Protein AF-A0A9Q9E1G5-F1 (afdb_monomer)

Radius of gyration: 18.24 Å; Cα contacts (8 Å, |Δi|>4): 134; chains: 1; bounding box: 41×48×55 Å

Mean predicted aligned error: 8.71 Å

Foldseek 3Di:
DDDPPPCDDDPVVLVVLCCVLFLVLQLVLCVLVVVLDDPCPVLVVVCVVVVDDPVRSNVVVSVVSNVCRVVVLVVLLVVLQVQCVVFPPQDDSSLLSNQQSNLRRVLSVVQSVCCVVPVDHCLVSSLVSSLVSSLVSSLVSRPVSRNVSSVVSSVVSCCVRVDDPPPD

Secondary structure (DSSP, 8-state):
-------PPPHHHHHHHHIIIIIHHHHHHHHHHHHHSTTHHHHHHHHHHTT--HHHHHHHHHHHHHHHHHHHHHHHHHHHHHHHHHH-SS--HHHHHHHHHHHHHHHHHHHHHHHHHH----HHHHHHHHHHHHHHHHHHHSTT--HHHHHHHHHHHHHHHHS-----

Solvent-accessible surface area (backbone atoms only — not comparable to full-atom values): 9166 Å² total; per-residue (Å²): 134,90,72,84,70,82,77,72,76,52,69,70,55,54,51,53,48,42,44,63,26,42,47,49,44,51,51,51,44,50,61,56,52,55,76,77,43,78,71,54,59,67,54,49,49,51,34,64,74,70,67,48,51,74,66,57,44,50,52,50,51,51,50,50,48,48,49,51,52,51,53,51,49,52,52,52,49,48,51,55,50,52,52,34,62,75,74,30,95,77,71,49,69,67,32,45,54,52,15,49,32,49,11,46,31,53,19,47,52,53,43,48,51,47,30,69,75,68,74,46,90,51,68,69,55,33,41,50,38,29,29,52,40,25,25,52,39,30,28,68,53,30,96,79,51,40,61,65,44,20,51,50,48,30,52,51,40,41,43,73,64,67,49,83,76,76,79,121

Organism: NCBI:txid2940299

Sequence (168 aa):
MEEQANQRWSWPTYLLFFVSSVLCPNVVFYFTSAKFFIRRTTLLGVKNLAHFTDLQFTFFQLFLVLFVSTVGFGFTYLINWLVLKMLSRNLDGQALFVAMSFAILIADAITILVTGLFHINTPTLTAALKVLVLTFCYASFTKYQDKRGACILGVLSLLIHFDLLPLK

pLDDT: mean 77.71, std 13.39, range [30.06, 90.19]

Structure (mmCIF, N/CA/C/O backbone):
data_AF-A0A9Q9E1G5-F1
#
_entry.id   AF-A0A9Q9E1G5-F1
#
loop_
_atom_site.group_PDB
_atom_site.id
_atom_site.type_symbol
_atom_site.label_atom_id
_atom_site.label_alt_id
_atom_site.label_comp_id
_atom_site.label_asym_id
_atom_site.label_entity_id
_atom_site.label_seq_id
_atom_site.pdbx_PDB_ins_code
_atom_site.Cartn_x
_atom_site.Cartn_y
_atom_site.Cartn_z
_atom_site.occupancy
_atom_site.B_iso_or_equiv
_atom_site.auth_seq_id
_atom_site.auth_comp_id
_atom_site.auth_asym_id
_atom_site.auth_atom_id
_atom_site.pdbx_PDB_model_num
ATOM 1 N N . MET A 1 1 ? -21.280 21.393 26.180 1.00 42.31 1 MET A N 1
ATOM 2 C CA . MET A 1 1 ? -20.677 22.126 25.047 1.00 42.31 1 MET A CA 1
ATOM 3 C C . MET A 1 1 ? -19.527 21.270 24.511 1.00 42.31 1 MET A C 1
ATOM 5 O O . MET A 1 1 ? -18.374 21.593 24.729 1.00 42.31 1 MET A O 1
ATOM 9 N N . GLU A 1 2 ? -19.709 20.040 24.026 1.00 45.06 2 GLU A N 1
ATOM 10 C CA . GLU A 1 2 ? -20.614 19.561 22.963 1.00 45.06 2 GLU A CA 1
ATOM 11 C C . GLU A 1 2 ? -20.553 20.391 21.68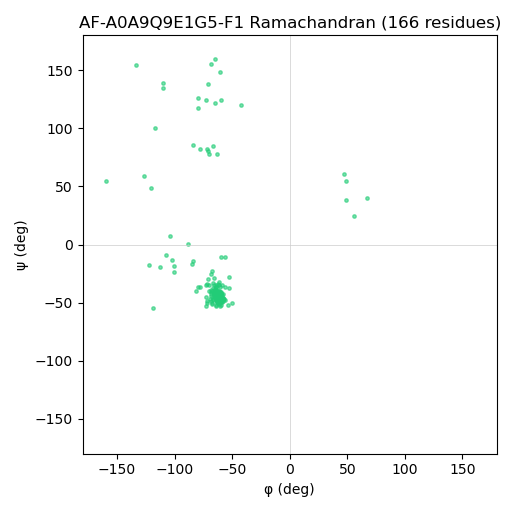1 1.00 45.06 2 GLU A C 1
ATOM 13 O O . GLU A 1 2 ? -21.568 20.872 21.208 1.00 45.06 2 GLU A O 1
ATOM 18 N N . GLU A 1 3 ? -19.347 20.544 21.125 1.00 42.75 3 GLU A N 1
ATOM 19 C CA . GLU A 1 3 ? -19.173 20.779 19.686 1.00 42.75 3 GLU A CA 1
ATOM 20 C C . GLU A 1 3 ? -17.747 20.424 19.222 1.00 42.75 3 GLU A C 1
ATOM 22 O O . GLU A 1 3 ? -17.042 21.216 18.607 1.00 42.75 3 GLU A O 1
ATOM 27 N N . GLN A 1 4 ? -17.281 19.197 19.489 1.00 43.59 4 GLN A N 1
ATOM 28 C CA . GLN A 1 4 ? -16.255 18.627 18.607 1.00 43.59 4 GLN A CA 1
ATOM 29 C C . GLN A 1 4 ? -16.973 18.147 17.353 1.00 43.59 4 GLN A C 1
ATOM 31 O O . GLN A 1 4 ? -17.378 16.987 17.239 1.00 43.59 4 GLN A O 1
ATOM 36 N N . ALA A 1 5 ? -17.205 19.109 16.458 1.00 43.94 5 ALA A N 1
ATOM 37 C CA . ALA A 1 5 ? -17.693 18.892 15.116 1.00 43.94 5 ALA A CA 1
ATOM 38 C C . ALA A 1 5 ? -16.971 17.681 14.529 1.00 43.94 5 ALA A C 1
ATOM 40 O O . ALA A 1 5 ? -15.743 17.629 14.444 1.00 43.94 5 ALA A O 1
ATOM 41 N N . ASN A 1 6 ? -17.771 16.687 14.169 1.00 48.78 6 ASN A N 1
ATOM 42 C CA . ASN A 1 6 ? -17.370 15.505 13.439 1.00 48.78 6 ASN A CA 1
ATOM 43 C C . ASN A 1 6 ? -16.873 15.973 12.057 1.00 48.78 6 ASN A C 1
ATOM 45 O O . ASN A 1 6 ? -17.634 15.952 11.090 1.00 48.78 6 ASN A O 1
ATOM 49 N N . GLN A 1 7 ? -15.645 16.504 11.979 1.00 56.47 7 GLN A N 1
ATOM 50 C CA . GLN A 1 7 ? -15.016 16.976 10.746 1.00 56.47 7 GLN A CA 1
ATOM 51 C C . GLN A 1 7 ? -14.693 15.759 9.880 1.00 56.47 7 GLN A C 1
ATOM 53 O O . GLN A 1 7 ? -13.562 15.283 9.808 1.00 56.47 7 GLN A O 1
ATOM 58 N N . ARG A 1 8 ? -15.726 15.233 9.220 1.00 64.56 8 ARG A N 1
ATOM 59 C CA . ARG A 1 8 ? -15.563 14.298 8.114 1.00 64.56 8 ARG A CA 1
ATOM 60 C C . ARG A 1 8 ? -14.749 15.017 7.051 1.00 64.56 8 ARG A C 1
ATOM 62 O O . ARG A 1 8 ? -15.121 16.112 6.628 1.00 64.56 8 ARG A O 1
ATOM 69 N N . TRP A 1 9 ? -13.633 14.423 6.644 1.00 74.25 9 TRP A N 1
ATOM 70 C CA . TRP A 1 9 ? -12.823 15.015 5.591 1.00 74.25 9 TRP A CA 1
ATOM 71 C C . TRP A 1 9 ? -13.646 15.130 4.305 1.00 74.25 9 TRP A C 1
ATOM 73 O O . TRP A 1 9 ? -14.547 14.331 4.035 1.00 74.25 9 TRP A O 1
ATOM 83 N N . SER A 1 10 ? -13.349 16.152 3.511 1.00 83.81 10 SER A N 1
ATOM 84 C CA . SER A 1 10 ? -13.977 16.308 2.204 1.00 83.81 10 SER A CA 1
ATOM 85 C C . SER A 1 10 ? -13.501 15.204 1.250 1.00 83.81 10 SER A C 1
ATOM 87 O O . SER A 1 10 ? -12.397 14.678 1.410 1.00 83.81 10 SER A O 1
ATOM 89 N N . TRP A 1 11 ? -14.300 14.867 0.230 1.00 77.94 11 TRP A N 1
ATOM 90 C CA . TRP A 1 11 ? -13.890 13.906 -0.807 1.00 77.94 11 TRP A CA 1
ATOM 91 C C . TRP A 1 11 ? -12.506 14.263 -1.385 1.00 77.94 11 TRP A C 1
ATOM 93 O O . TRP A 1 11 ? -11.618 13.412 -1.339 1.00 77.94 11 TRP A O 1
ATOM 103 N N . PRO A 1 12 ? -12.241 15.516 -1.817 1.00 84.62 12 PRO A N 1
ATOM 104 C CA . PRO A 1 12 ? -10.922 15.901 -2.328 1.00 84.62 12 PRO A CA 1
ATOM 105 C C . PRO A 1 12 ? -9.760 15.572 -1.382 1.00 84.62 12 PRO A C 1
ATOM 107 O O . PRO A 1 12 ? -8.706 15.128 -1.832 1.00 84.62 12 PRO A O 1
ATOM 110 N N . THR A 1 13 ? -9.958 15.722 -0.070 1.00 82.06 13 THR A N 1
ATOM 111 C CA . THR A 1 13 ? -8.954 15.376 0.944 1.00 82.06 13 THR A CA 1
ATOM 112 C C . THR A 1 13 ? -8.668 13.873 0.964 1.00 82.06 13 THR A C 1
ATOM 114 O O . THR A 1 13 ? -7.505 13.479 1.005 1.00 82.06 13 THR A O 1
ATOM 117 N N . TYR A 1 14 ? -9.696 13.023 0.870 1.00 79.12 14 TYR A N 1
ATOM 118 C CA . TYR A 1 14 ? -9.512 11.570 0.769 1.00 79.12 14 TYR A CA 1
ATOM 119 C C . TYR A 1 14 ? -8.799 11.163 -0.520 1.00 79.12 14 TYR A C 1
ATOM 121 O O . TYR A 1 14 ? -7.948 10.277 -0.483 1.00 79.12 14 TYR A O 1
ATOM 129 N N . LEU A 1 15 ? -9.100 11.826 -1.641 1.00 84.81 15 LEU A N 1
ATOM 130 C CA . LEU A 1 15 ? -8.420 11.570 -2.911 1.00 84.81 15 LEU A CA 1
ATOM 131 C C . LEU A 1 15 ? -6.932 11.907 -2.815 1.00 84.81 15 LEU A C 1
ATOM 133 O O . LEU A 1 15 ? -6.089 11.083 -3.156 1.00 84.81 15 LEU A O 1
ATOM 137 N N . LEU A 1 16 ? -6.607 13.098 -2.310 1.00 86.38 16 LEU A N 1
ATOM 138 C CA . LEU A 1 16 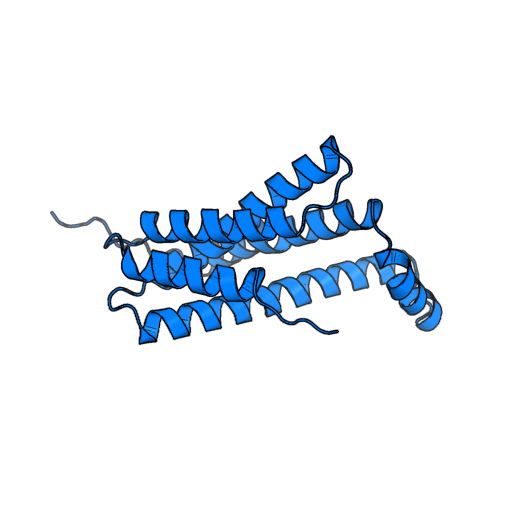? -5.225 13.533 -2.109 1.00 86.38 16 LEU A CA 1
ATOM 139 C C . LEU A 1 16 ? -4.478 12.598 -1.158 1.00 86.38 16 LEU A C 1
ATOM 141 O O . LEU A 1 16 ? -3.333 12.229 -1.424 1.00 86.38 16 LEU A O 1
ATOM 145 N N . PHE A 1 17 ? -5.133 12.170 -0.079 1.00 85.88 17 PHE A N 1
ATOM 146 C CA . PHE A 1 17 ? -4.557 11.231 0.872 1.00 85.88 17 PHE A CA 1
ATOM 147 C C . PHE A 1 17 ? -4.305 9.855 0.242 1.00 85.88 17 PHE A C 1
ATOM 149 O O . PHE A 1 17 ? -3.233 9.285 0.422 1.00 85.88 17 PHE A O 1
ATOM 156 N N . PHE A 1 18 ? -5.237 9.355 -0.570 1.00 85.62 18 PHE A N 1
ATOM 157 C CA . PHE A 1 18 ? -5.084 8.102 -1.309 1.00 85.62 18 PHE A CA 1
ATOM 158 C C . PHE A 1 18 ? -3.941 8.160 -2.323 1.00 85.62 18 PHE A C 1
ATOM 160 O O . PHE A 1 18 ? -3.084 7.278 -2.357 1.00 85.62 18 PHE A O 1
ATOM 167 N N . VAL A 1 19 ? -3.889 9.222 -3.127 1.00 86.06 19 VAL A N 1
ATOM 168 C CA . VAL A 1 19 ? -2.827 9.415 -4.118 1.00 86.06 19 VAL A CA 1
ATOM 169 C C . VAL A 1 19 ? -1.464 9.479 -3.425 1.00 86.06 19 VAL A C 1
ATOM 171 O O . VAL A 1 19 ? -0.543 8.766 -3.822 1.00 86.06 19 VAL A O 1
ATOM 174 N N . SER A 1 20 ? -1.340 10.275 -2.361 1.00 86.38 20 SER A N 1
ATOM 175 C CA . SER A 1 20 ? -0.069 10.467 -1.650 1.00 86.38 20 SER A CA 1
ATOM 176 C C . SER A 1 20 ? 0.372 9.264 -0.814 1.00 86.38 20 SER A C 1
ATOM 178 O O . SER A 1 20 ? 1.569 8.999 -0.747 1.00 86.38 20 SER A O 1
ATOM 180 N N . SER A 1 21 ? -0.560 8.528 -0.203 1.00 84.25 21 SER A N 1
ATOM 181 C CA . SER A 1 21 ? -0.244 7.458 0.760 1.00 84.25 21 SER A CA 1
ATOM 182 C C . SER A 1 21 ? -0.309 6.053 0.167 1.00 84.25 21 SER A C 1
ATOM 184 O O . SER A 1 21 ? 0.257 5.125 0.734 1.00 84.25 21 SER A O 1
ATOM 186 N N . VAL A 1 22 ? -0.982 5.876 -0.974 1.00 84.44 22 VAL A N 1
ATOM 187 C CA . VAL A 1 22 ? -1.152 4.564 -1.615 1.00 84.44 22 VAL A CA 1
ATOM 188 C C . VAL A 1 22 ? -0.531 4.546 -3.003 1.00 84.44 22 VAL A C 1
ATOM 190 O O . VAL A 1 22 ? 0.310 3.693 -3.275 1.00 84.44 22 VAL A O 1
ATOM 193 N N . LEU A 1 23 ? -0.902 5.468 -3.895 1.00 85.50 23 LEU A N 1
ATOM 194 C CA . LEU A 1 23 ? -0.441 5.403 -5.288 1.00 85.50 23 LEU A CA 1
ATOM 195 C C . LEU A 1 23 ? 1.040 5.768 -5.428 1.00 85.50 23 LEU A C 1
ATOM 197 O O . LEU A 1 23 ? 1.811 4.974 -5.966 1.00 85.50 23 LEU A O 1
ATOM 201 N N . CYS A 1 24 ? 1.460 6.927 -4.912 1.00 86.31 24 CYS A N 1
ATOM 202 C CA . CYS A 1 24 ? 2.855 7.364 -5.003 1.00 86.31 24 CYS A CA 1
ATOM 203 C C . CYS A 1 24 ? 3.834 6.358 -4.362 1.00 86.31 24 CYS A C 1
ATOM 205 O O . CYS A 1 24 ? 4.794 5.978 -5.038 1.00 86.31 24 CYS A O 1
ATOM 207 N N . PRO A 1 25 ? 3.607 5.851 -3.131 1.00 84.50 25 PRO A N 1
ATOM 208 C CA . PRO A 1 25 ? 4.507 4.881 -2.510 1.00 84.50 25 PRO A CA 1
ATOM 209 C C . PRO A 1 25 ? 4.583 3.564 -3.282 1.00 84.50 25 PRO A C 1
ATOM 211 O O . PRO A 1 25 ? 5.684 3.059 -3.478 1.00 84.50 25 PRO A O 1
ATOM 214 N N . ASN A 1 26 ? 3.464 3.054 -3.812 1.00 83.31 26 ASN A N 1
ATOM 215 C CA . ASN A 1 26 ? 3.467 1.842 -4.638 1.00 83.31 26 ASN A CA 1
ATOM 216 C C . ASN A 1 26 ? 4.255 2.021 -5.944 1.00 83.31 26 ASN A C 1
ATOM 218 O O . ASN A 1 26 ? 4.981 1.115 -6.354 1.00 83.31 26 ASN A O 1
ATOM 222 N N . VAL A 1 27 ? 4.149 3.187 -6.593 1.00 85.69 27 VAL A N 1
ATOM 223 C CA . VAL A 1 27 ? 4.944 3.508 -7.790 1.00 85.69 27 VAL A CA 1
ATOM 224 C C . VAL A 1 27 ? 6.433 3.538 -7.447 1.00 85.69 27 VAL A C 1
ATOM 226 O O . VAL A 1 27 ? 7.231 2.876 -8.113 1.00 85.69 27 VAL A O 1
ATOM 229 N N . VAL A 1 28 ? 6.817 4.245 -6.380 1.00 84.25 28 VAL A N 1
ATOM 230 C CA . VAL A 1 28 ? 8.217 4.314 -5.934 1.00 84.25 28 VAL A CA 1
ATOM 231 C C . VAL A 1 28 ? 8.735 2.928 -5.548 1.00 84.25 28 VAL A C 1
ATOM 233 O O . VAL A 1 28 ? 9.833 2.550 -5.963 1.00 84.25 28 VAL A O 1
ATOM 236 N N . PHE A 1 29 ? 7.941 2.145 -4.817 1.00 79.25 29 PHE A N 1
ATOM 237 C CA . PHE A 1 29 ? 8.270 0.777 -4.433 1.00 79.25 29 PHE A CA 1
ATOM 238 C C . PHE A 1 29 ? 8.492 -0.102 -5.661 1.00 79.25 29 PHE A C 1
ATOM 240 O O . PHE A 1 29 ? 9.507 -0.787 -5.744 1.00 79.25 29 PHE A O 1
ATOM 247 N N . TYR A 1 30 ? 7.593 -0.049 -6.647 1.00 80.69 30 TYR A N 1
ATOM 248 C CA . TYR A 1 30 ? 7.716 -0.829 -7.872 1.00 80.69 30 TYR A CA 1
ATOM 249 C C . TYR A 1 30 ? 9.005 -0.500 -8.626 1.00 80.69 30 TYR A C 1
ATOM 251 O O . TYR A 1 30 ? 9.773 -1.408 -8.931 1.00 80.69 30 TYR A O 1
ATOM 259 N N . PHE A 1 31 ? 9.286 0.779 -8.894 1.00 78.38 31 PHE A N 1
ATOM 260 C CA . PHE A 1 31 ? 10.476 1.166 -9.658 1.00 78.38 31 PHE A CA 1
ATOM 261 C C . PHE A 1 31 ? 11.781 0.959 -8.885 1.00 78.38 31 PHE A C 1
ATOM 263 O O . PHE A 1 31 ? 12.808 0.664 -9.497 1.00 78.38 31 PHE A O 1
ATOM 270 N N . THR A 1 32 ? 11.756 1.069 -7.557 1.00 74.38 32 THR A N 1
ATOM 271 C CA . THR A 1 32 ? 12.930 0.788 -6.722 1.00 74.38 32 THR A CA 1
ATOM 272 C C . THR A 1 32 ? 13.204 -0.710 -6.687 1.00 74.38 32 THR A C 1
ATOM 274 O O . THR A 1 32 ? 14.301 -1.140 -7.028 1.00 74.38 32 THR A O 1
ATOM 277 N N . SER A 1 33 ? 12.191 -1.525 -6.398 1.00 67.75 33 SER A N 1
ATOM 278 C CA . SER A 1 33 ? 12.298 -2.986 -6.351 1.00 67.75 33 SER A CA 1
ATOM 279 C C . SER A 1 33 ? 12.586 -3.602 -7.730 1.00 67.75 33 SER A C 1
ATOM 281 O O . SER A 1 33 ? 13.327 -4.578 -7.830 1.00 67.75 33 SER A O 1
ATOM 283 N N . ALA A 1 34 ? 12.080 -3.011 -8.819 1.00 66.31 34 ALA A N 1
ATOM 284 C CA . ALA A 1 34 ? 12.349 -3.452 -10.191 1.00 66.31 34 ALA A CA 1
ATOM 285 C C . ALA A 1 34 ? 13.808 -3.239 -10.629 1.00 66.31 34 ALA A C 1
ATOM 287 O O . ALA A 1 34 ? 14.271 -3.945 -11.524 1.00 66.31 34 ALA A O 1
ATOM 288 N N . LYS A 1 35 ? 14.551 -2.311 -10.005 1.00 58.00 35 LYS A N 1
ATOM 289 C CA . LYS A 1 35 ? 16.003 -2.185 -10.230 1.00 58.00 35 LYS A CA 1
ATOM 290 C C . LYS A 1 35 ? 16.783 -3.374 -9.665 1.00 58.00 35 LYS A C 1
ATOM 292 O O . LYS A 1 35 ? 17.858 -3.667 -10.175 1.00 58.00 35 LYS A O 1
ATOM 297 N N . PHE A 1 36 ? 16.238 -4.061 -8.661 1.00 52.12 36 PHE A N 1
ATOM 298 C CA . PHE A 1 36 ? 16.917 -5.150 -7.958 1.00 52.12 36 PHE A CA 1
ATOM 299 C C . PHE A 1 36 ? 16.447 -6.556 -8.376 1.00 52.12 36 PHE A C 1
ATOM 301 O O . PHE A 1 36 ? 17.136 -7.520 -8.057 1.00 52.12 36 PHE A O 1
ATOM 308 N N . PHE A 1 37 ? 15.320 -6.714 -9.094 1.00 53.59 37 PHE A N 1
ATOM 309 C CA . PHE A 1 37 ? 14.708 -8.039 -9.306 1.00 53.59 37 PHE A CA 1
ATOM 310 C C . PHE A 1 37 ? 14.262 -8.407 -10.735 1.00 53.59 37 PHE A C 1
ATOM 312 O O . PHE A 1 37 ? 13.878 -7.590 -11.570 1.00 53.59 37 PHE A O 1
ATOM 319 N N . ILE A 1 38 ? 14.239 -9.730 -10.943 1.00 47.06 38 ILE A N 1
ATOM 320 C CA . ILE A 1 38 ? 14.034 -10.547 -12.157 1.00 47.06 38 ILE A CA 1
ATOM 321 C C . ILE A 1 38 ? 12.717 -10.287 -12.928 1.00 47.06 38 ILE A C 1
ATOM 323 O O . ILE A 1 38 ? 12.606 -10.692 -14.082 1.00 47.06 38 ILE A O 1
ATOM 327 N N . ARG A 1 39 ? 11.742 -9.535 -12.383 1.00 52.81 39 ARG A N 1
ATOM 328 C CA . ARG A 1 39 ? 10.462 -9.202 -13.069 1.00 52.81 39 ARG A CA 1
ATOM 329 C C . ARG A 1 39 ? 10.627 -8.429 -14.382 1.00 52.81 39 ARG A C 1
ATOM 331 O O . ARG A 1 39 ? 9.671 -8.300 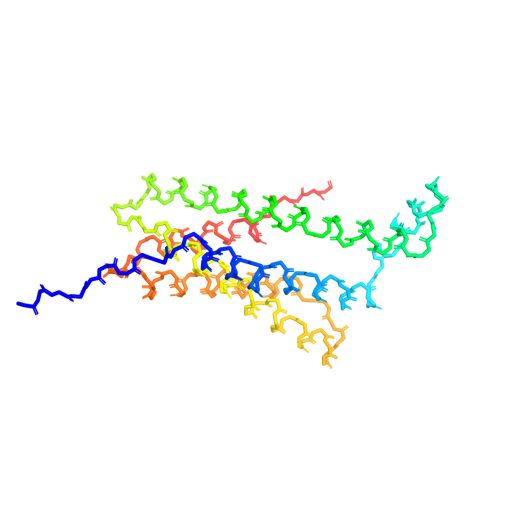-15.145 1.00 52.81 39 ARG A O 1
ATOM 338 N N . ARG A 1 40 ? 11.834 -7.941 -14.670 1.00 57.56 40 ARG A N 1
ATOM 339 C CA . ARG A 1 40 ? 12.183 -7.355 -15.963 1.00 57.56 40 ARG A CA 1
ATOM 340 C C . ARG A 1 40 ? 11.984 -8.336 -17.122 1.00 57.56 40 ARG A C 1
ATOM 342 O O . ARG A 1 40 ? 11.581 -7.879 -18.178 1.00 57.56 40 ARG A O 1
ATOM 349 N N . THR A 1 41 ? 12.213 -9.641 -16.962 1.00 60.31 41 THR A N 1
ATOM 350 C CA . THR A 1 41 ? 12.246 -10.582 -18.103 1.00 60.31 41 THR A CA 1
ATOM 351 C C . THR A 1 41 ? 10.890 -10.754 -18.793 1.00 60.31 41 THR A C 1
ATOM 353 O O . THR A 1 41 ? 10.808 -10.601 -20.010 1.00 60.31 41 THR A O 1
ATOM 356 N N . THR A 1 42 ? 9.806 -10.977 -18.046 1.00 67.50 42 THR A N 1
ATOM 357 C CA . THR A 1 42 ? 8.453 -11.137 -18.616 1.00 67.50 42 THR A CA 1
ATOM 358 C C . THR A 1 42 ? 7.926 -9.832 -19.210 1.00 67.50 42 THR A C 1
ATOM 360 O O . THR A 1 42 ? 7.361 -9.817 -20.300 1.00 67.50 42 THR A O 1
ATOM 363 N N . LEU A 1 43 ? 8.160 -8.711 -18.523 1.00 71.06 43 LEU A N 1
ATOM 364 C CA . LEU A 1 43 ? 7.744 -7.384 -18.982 1.00 71.06 43 LEU A CA 1
ATOM 365 C C . LEU A 1 43 ? 8.558 -6.907 -20.195 1.00 71.06 43 LEU A C 1
ATOM 367 O O . LEU A 1 43 ? 8.002 -6.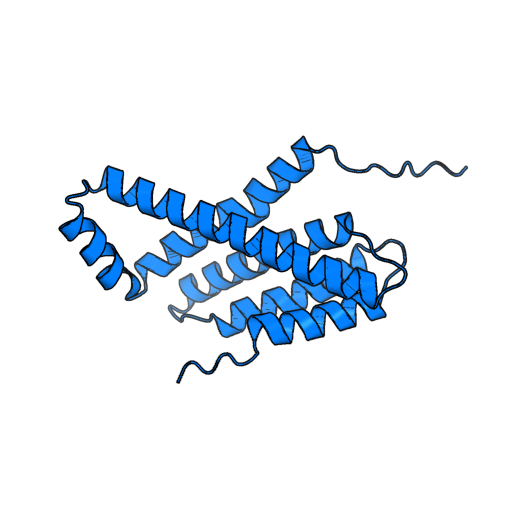269 -21.084 1.00 71.06 43 LEU A O 1
ATOM 371 N N . LEU A 1 44 ? 9.847 -7.247 -20.282 1.00 73.94 44 LEU A N 1
ATOM 372 C CA . LEU A 1 44 ? 10.660 -7.018 -21.481 1.00 73.94 44 LEU A CA 1
ATOM 373 C C . LEU A 1 44 ? 10.168 -7.866 -22.659 1.00 73.94 44 LEU A C 1
ATOM 375 O O . LEU A 1 44 ? 10.176 -7.385 -23.787 1.00 73.94 44 LEU A O 1
ATOM 379 N N . GLY A 1 45 ? 9.675 -9.082 -22.405 1.00 77.12 45 GLY A N 1
ATOM 380 C CA . GLY A 1 45 ? 8.974 -9.881 -23.412 1.00 77.12 45 GLY A CA 1
ATOM 381 C C . GLY A 1 45 ? 7.763 -9.143 -23.990 1.00 77.12 45 GLY A C 1
ATOM 382 O O . GLY A 1 45 ? 7.639 -9.036 -25.206 1.00 77.12 45 GLY A O 1
ATOM 383 N N . VAL A 1 46 ? 6.932 -8.541 -23.130 1.00 77.81 46 VAL A N 1
ATOM 384 C CA . VAL A 1 46 ? 5.794 -7.701 -23.554 1.00 77.81 46 VAL A CA 1
ATOM 385 C C . VAL A 1 46 ? 6.262 -6.466 -24.327 1.00 77.81 46 VAL A C 1
ATOM 387 O O . VAL A 1 46 ? 5.676 -6.149 -25.358 1.00 77.81 46 VAL A O 1
ATOM 390 N N . LYS A 1 47 ? 7.339 -5.799 -23.886 1.00 81.00 47 LYS A N 1
ATOM 391 C CA . LYS A 1 47 ? 7.939 -4.671 -24.621 1.00 81.00 47 LYS A CA 1
ATOM 392 C C . LYS A 1 47 ? 8.312 -5.075 -26.047 1.00 81.00 47 LYS A C 1
ATOM 394 O O . LYS A 1 47 ? 7.987 -4.355 -26.987 1.00 81.00 47 LYS A O 1
ATOM 399 N N . ASN A 1 48 ? 8.988 -6.215 -26.186 1.00 81.38 48 ASN A N 1
ATOM 400 C CA . ASN A 1 48 ? 9.486 -6.705 -27.466 1.00 81.38 48 ASN A CA 1
ATOM 401 C C . ASN A 1 48 ? 8.345 -7.166 -28.385 1.00 81.38 48 ASN A C 1
ATOM 403 O O . ASN A 1 48 ? 8.378 -6.860 -29.569 1.00 81.38 48 ASN A O 1
ATOM 407 N N . LEU A 1 49 ? 7.325 -7.839 -27.840 1.00 86.50 49 LEU A N 1
ATOM 408 C CA . LEU A 1 49 ? 6.135 -8.284 -28.581 1.00 86.50 49 LEU A CA 1
ATOM 409 C C . LEU A 1 49 ? 5.264 -7.118 -29.060 1.00 86.50 49 LEU A C 1
ATOM 411 O O . LEU A 1 49 ? 4.748 -7.147 -30.171 1.00 86.50 49 LEU A O 1
ATOM 415 N N . ALA A 1 50 ? 5.094 -6.093 -28.225 1.00 83.56 50 ALA A N 1
ATOM 416 C CA . ALA A 1 50 ? 4.279 -4.922 -28.541 1.00 83.56 50 ALA A CA 1
ATOM 417 C C . ALA A 1 50 ? 5.061 -3.812 -29.267 1.00 83.56 50 ALA A C 1
ATOM 419 O O . ALA A 1 50 ? 4.495 -2.759 -29.551 1.00 83.56 50 ALA A O 1
ATOM 420 N N . HIS A 1 51 ? 6.356 -4.025 -29.537 1.00 88.12 51 HIS A N 1
ATOM 421 C CA . HIS A 1 51 ? 7.265 -3.043 -30.137 1.00 88.12 51 HIS A CA 1
ATOM 422 C C . HIS A 1 51 ? 7.220 -1.662 -29.460 1.00 88.12 51 HIS A C 1
ATOM 424 O O . HIS A 1 51 ? 7.305 -0.623 -30.116 1.00 88.12 51 HIS A O 1
ATOM 430 N N . PHE A 1 52 ? 7.093 -1.632 -28.132 1.00 86.56 52 PHE A N 1
ATOM 431 C CA . PHE A 1 52 ? 7.028 -0.368 -27.404 1.00 86.56 52 PHE A CA 1
ATOM 432 C C . PHE A 1 52 ? 8.376 0.355 -27.395 1.00 86.56 52 PHE A C 1
ATOM 434 O O . PHE A 1 52 ? 9.425 -0.236 -27.117 1.00 86.56 52 PHE A O 1
ATOM 441 N N . THR A 1 53 ? 8.332 1.674 -27.589 1.00 90.19 53 THR A N 1
ATOM 442 C CA . THR A 1 53 ? 9.463 2.551 -27.250 1.00 90.19 53 THR A CA 1
ATOM 443 C C . THR A 1 53 ? 9.708 2.545 -25.737 1.00 90.19 53 THR A C 1
ATOM 445 O O . THR A 1 53 ? 8.812 2.226 -24.953 1.00 90.19 53 THR A O 1
ATOM 448 N N . ASP A 1 54 ? 10.908 2.923 -25.287 1.00 83.81 54 ASP A N 1
ATOM 449 C CA . ASP A 1 54 ? 11.224 2.989 -23.848 1.00 83.81 54 ASP A CA 1
ATOM 450 C C . ASP A 1 54 ? 10.267 3.901 -23.068 1.00 83.81 54 ASP A C 1
ATOM 452 O O . ASP A 1 54 ? 9.859 3.585 -21.946 1.00 83.81 54 ASP A O 1
ATOM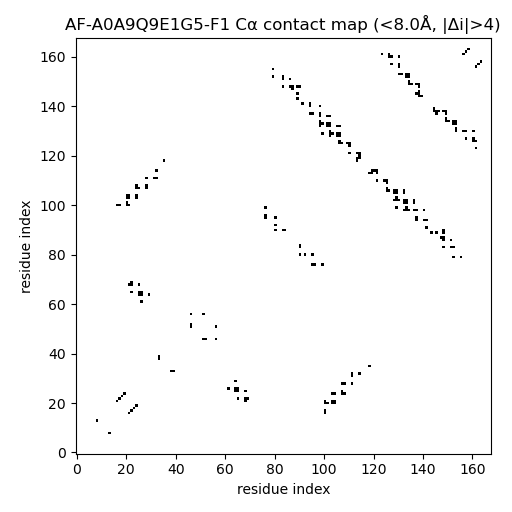 456 N N . LEU A 1 55 ? 9.853 5.005 -23.692 1.00 86.56 55 LEU A N 1
ATOM 457 C CA . LEU A 1 55 ? 8.903 5.949 -23.117 1.00 86.56 55 LEU A CA 1
ATOM 458 C C . LEU A 1 55 ? 7.499 5.334 -23.007 1.00 86.56 55 LEU A C 1
ATOM 460 O O . LEU A 1 55 ? 6.907 5.359 -21.929 1.00 86.56 55 LEU A O 1
ATOM 464 N N . GLN A 1 56 ? 6.993 4.707 -24.074 1.00 87.19 56 GLN A N 1
ATOM 465 C CA . GLN A 1 56 ? 5.699 4.008 -24.052 1.00 87.19 56 GLN A CA 1
ATOM 466 C C . GLN A 1 56 ? 5.679 2.867 -23.034 1.00 87.19 56 GLN A C 1
ATOM 468 O O . GLN A 1 56 ? 4.703 2.697 -22.308 1.00 87.19 56 GLN A O 1
ATOM 473 N N . PHE A 1 57 ? 6.773 2.115 -22.936 1.00 85.75 57 PHE A N 1
ATOM 474 C CA . PHE A 1 57 ? 6.893 1.027 -21.978 1.00 85.75 57 PHE A CA 1
ATOM 475 C C . PHE A 1 57 ? 6.904 1.529 -20.530 1.00 85.75 57 PHE A C 1
ATOM 477 O O . PHE A 1 57 ? 6.278 0.923 -19.663 1.00 85.75 57 PHE A O 1
ATOM 484 N N . THR A 1 58 ? 7.547 2.669 -20.266 1.00 84.69 58 THR A N 1
ATOM 485 C CA . THR A 1 58 ? 7.522 3.311 -18.943 1.00 84.69 58 THR A CA 1
ATOM 486 C C . THR A 1 58 ? 6.112 3.777 -18.578 1.00 84.69 58 THR A C 1
ATOM 488 O O . THR A 1 58 ? 5.651 3.515 -17.467 1.00 84.69 58 THR A O 1
ATOM 491 N N . PHE A 1 59 ? 5.389 4.400 -19.517 1.00 85.94 59 PHE A N 1
ATOM 492 C CA . PHE A 1 59 ? 3.985 4.772 -19.312 1.00 85.94 59 PHE A CA 1
ATOM 493 C C . PHE A 1 59 ? 3.091 3.556 -19.071 1.00 85.94 59 PHE A C 1
ATOM 495 O O . PHE A 1 59 ? 2.255 3.585 -18.172 1.00 85.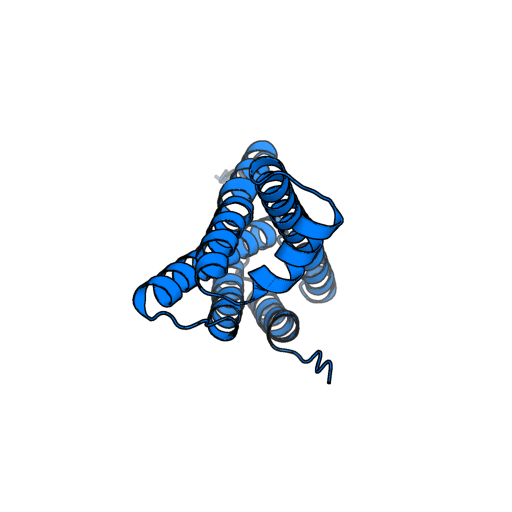94 59 PHE A O 1
ATOM 502 N N . PHE A 1 60 ? 3.298 2.474 -19.821 1.00 85.88 60 PHE A N 1
ATOM 503 C CA . PHE A 1 60 ? 2.581 1.219 -19.621 1.00 85.88 60 PHE A CA 1
ATOM 504 C C . PHE A 1 60 ? 2.824 0.645 -18.220 1.00 85.88 60 PHE A C 1
ATOM 506 O O . PHE A 1 60 ? 1.872 0.278 -17.537 1.00 85.88 60 PHE A O 1
ATOM 513 N N . GLN A 1 61 ? 4.076 0.613 -17.754 1.00 84.62 61 GLN A N 1
ATOM 514 C CA . GLN A 1 61 ? 4.405 0.156 -16.402 1.00 84.62 61 GLN A CA 1
ATOM 515 C C . GLN A 1 61 ? 3.766 1.033 -15.327 1.00 84.62 61 GLN A C 1
ATOM 517 O O . GLN A 1 61 ? 3.200 0.511 -14.370 1.00 84.62 61 GLN A O 1
ATOM 522 N N . LEU A 1 62 ? 3.824 2.355 -15.490 1.00 87.31 62 LEU A N 1
ATOM 523 C CA . LEU A 1 62 ? 3.214 3.292 -14.554 1.00 87.31 62 LEU A CA 1
ATOM 524 C C . LEU A 1 62 ? 1.694 3.102 -14.497 1.00 87.31 62 LEU A C 1
ATOM 526 O O . LEU A 1 62 ? 1.136 2.982 -13.409 1.00 87.31 62 LEU A O 1
ATOM 530 N N . PHE A 1 63 ? 1.035 2.989 -15.652 1.00 87.94 63 PHE A N 1
ATOM 531 C CA . PHE A 1 63 ? -0.393 2.693 -15.732 1.00 87.94 63 PHE A CA 1
ATOM 532 C C . PHE A 1 63 ? -0.735 1.359 -15.063 1.00 87.94 63 PHE A C 1
ATOM 534 O O . PHE A 1 63 ? -1.657 1.302 -14.255 1.00 87.94 63 PHE A O 1
ATOM 541 N N . LEU A 1 64 ? 0.032 0.304 -15.350 1.00 86.12 64 LEU A N 1
ATOM 542 C CA . LEU A 1 64 ? -0.176 -1.021 -14.776 1.00 86.12 64 LEU A CA 1
ATOM 543 C C . LEU A 1 64 ? -0.084 -0.986 -13.247 1.00 86.12 64 LEU A C 1
ATOM 545 O O . LEU A 1 64 ? -0.952 -1.531 -12.571 1.00 86.12 64 LEU A O 1
ATOM 549 N N . VAL A 1 65 ? 0.937 -0.323 -12.697 1.00 86.44 65 VAL A N 1
ATOM 550 C CA . VAL A 1 65 ? 1.118 -0.198 -11.244 1.00 86.44 65 VAL A CA 1
ATOM 551 C C . VAL A 1 65 ? -0.035 0.580 -10.627 1.00 86.44 65 VAL A C 1
ATOM 553 O O . VAL A 1 65 ? -0.644 0.096 -9.681 1.00 86.44 65 VAL A O 1
ATOM 556 N N . LEU A 1 66 ? -0.392 1.738 -11.186 1.00 87.19 66 LEU A N 1
ATOM 557 C CA . LEU A 1 66 ? -1.513 2.536 -10.686 1.00 87.19 66 LEU A CA 1
ATOM 558 C C . LEU A 1 66 ? -2.834 1.764 -10.737 1.00 87.19 66 LEU A C 1
ATOM 560 O O . LEU A 1 66 ? -3.609 1.805 -9.780 1.00 87.19 66 LEU A O 1
ATOM 564 N N . PHE A 1 67 ? -3.079 1.036 -11.826 1.00 86.94 67 PHE A N 1
ATOM 565 C CA . PHE A 1 67 ? -4.278 0.229 -12.006 1.00 86.94 67 PHE A CA 1
ATOM 566 C C . PHE A 1 67 ? -4.347 -0.896 -10.969 1.00 86.94 67 PHE A C 1
ATOM 568 O O . PHE A 1 67 ? -5.324 -0.988 -10.227 1.00 86.94 67 PHE A O 1
ATOM 575 N N . VAL A 1 68 ? -3.287 -1.703 -10.856 1.00 84.81 68 VAL A N 1
ATOM 576 C CA . VAL A 1 68 ? -3.216 -2.816 -9.898 1.00 84.81 68 VAL A CA 1
ATOM 577 C C . VAL A 1 68 ? -3.309 -2.308 -8.459 1.00 84.81 68 VAL A C 1
ATOM 579 O O . VAL A 1 68 ? -4.042 -2.889 -7.663 1.00 84.81 68 VAL A O 1
ATOM 582 N N . SER A 1 69 ? -2.640 -1.202 -8.123 1.00 84.94 69 SER A N 1
ATOM 583 C CA . SER A 1 69 ? -2.728 -0.582 -6.797 1.00 84.94 69 SER A CA 1
ATOM 584 C C . SER A 1 69 ? -4.136 -0.086 -6.482 1.00 84.94 69 SER A C 1
ATOM 586 O O . SER A 1 69 ? -4.624 -0.316 -5.378 1.00 84.94 69 SER A O 1
ATOM 588 N N . THR A 1 70 ? -4.817 0.552 -7.438 1.00 87.62 70 THR A N 1
ATOM 589 C CA . THR A 1 70 ? -6.179 1.069 -7.233 1.00 87.62 70 THR A CA 1
ATOM 590 C C . THR A 1 70 ? -7.183 -0.062 -7.051 1.00 87.62 70 THR A C 1
ATOM 592 O O . THR A 1 70 ? -7.941 -0.069 -6.080 1.00 87.62 70 THR A O 1
ATOM 595 N N . VAL A 1 71 ? -7.166 -1.046 -7.954 1.00 86.81 71 VAL A N 1
ATOM 596 C CA . VAL A 1 71 ? -8.074 -2.199 -7.904 1.00 86.81 71 VAL A CA 1
ATOM 597 C C . VAL A 1 71 ? -7.794 -3.050 -6.666 1.00 86.81 71 VAL A C 1
ATOM 599 O O . VAL A 1 71 ? -8.723 -3.397 -5.939 1.00 86.81 71 VAL A O 1
ATOM 602 N N . GLY A 1 72 ? -6.521 -3.334 -6.378 1.00 84.19 72 GLY A N 1
ATOM 603 C CA . GLY A 1 72 ? -6.111 -4.120 -5.217 1.00 84.19 72 GLY A CA 1
ATOM 604 C C . GLY A 1 72 ? -6.488 -3.456 -3.894 1.00 84.19 72 GLY A C 1
ATOM 605 O O . GLY A 1 72 ? -7.043 -4.115 -3.011 1.00 84.19 72 GLY A O 1
ATOM 606 N N . PHE A 1 73 ? -6.265 -2.143 -3.766 1.00 86.62 73 PHE A N 1
ATOM 607 C CA . PHE A 1 73 ? -6.703 -1.389 -2.592 1.00 86.62 73 PHE A CA 1
ATOM 608 C C . PHE A 1 73 ? -8.225 -1.421 -2.445 1.00 86.62 73 PHE A C 1
ATOM 610 O O . PHE A 1 73 ? -8.722 -1.754 -1.372 1.00 86.62 73 PHE A O 1
ATOM 617 N N . GLY A 1 74 ? -8.964 -1.118 -3.518 1.00 87.25 74 GLY A N 1
ATOM 618 C CA . GLY A 1 74 ? -10.426 -1.087 -3.495 1.00 87.25 74 GLY A CA 1
ATOM 619 C C . GLY A 1 74 ? -11.034 -2.430 -3.092 1.00 87.25 74 GLY A C 1
ATOM 620 O O . GLY A 1 74 ? -11.927 -2.475 -2.248 1.00 87.25 74 GLY A O 1
ATOM 621 N N . PHE A 1 75 ? -10.503 -3.529 -3.630 1.00 86.88 75 PHE A N 1
ATOM 622 C CA . PHE A 1 75 ? -10.954 -4.879 -3.301 1.00 86.88 75 PHE A CA 1
ATOM 623 C C . PHE A 1 75 ? -10.653 -5.251 -1.844 1.00 86.88 75 PHE A C 1
ATOM 625 O O . PHE A 1 75 ? -11.540 -5.704 -1.121 1.00 86.88 75 PHE A O 1
ATOM 632 N N . THR A 1 76 ? -9.428 -4.988 -1.379 1.00 85.69 76 THR A N 1
ATOM 633 C CA . THR A 1 76 ? -9.028 -5.260 0.013 1.00 85.69 76 THR A CA 1
ATOM 634 C C . THR A 1 76 ? -9.855 -4.432 0.996 1.00 85.69 76 THR A C 1
ATOM 636 O O . THR A 1 76 ? -10.304 -4.941 2.022 1.00 85.69 76 THR A O 1
ATOM 639 N N . TYR A 1 77 ? -10.100 -3.159 0.671 1.00 88.00 77 TYR A N 1
ATOM 640 C CA . TYR A 1 77 ? -10.939 -2.275 1.472 1.00 88.00 77 TYR A CA 1
ATOM 641 C C . TYR A 1 77 ? -12.373 -2.798 1.548 1.00 88.00 77 TYR A C 1
ATOM 643 O O . TYR A 1 77 ? -12.934 -2.872 2.639 1.00 88.00 77 TYR A O 1
ATOM 651 N N . LEU A 1 78 ? -12.947 -3.222 0.418 1.00 90.00 78 LEU A N 1
ATOM 652 C CA . LEU A 1 78 ? -14.299 -3.769 0.368 1.00 90.00 78 LEU A CA 1
ATOM 653 C C . LEU A 1 78 ? -14.431 -5.048 1.206 1.00 90.00 78 LEU A C 1
ATOM 655 O O . LEU A 1 78 ? -15.387 -5.165 1.968 1.00 90.00 78 LEU A O 1
ATOM 659 N N . ILE A 1 79 ? -13.471 -5.975 1.112 1.00 87.75 79 ILE A N 1
ATOM 660 C CA . ILE A 1 79 ? -13.460 -7.207 1.917 1.00 87.75 79 ILE A CA 1
ATOM 661 C C . ILE A 1 79 ? -13.396 -6.873 3.407 1.00 87.75 79 ILE A C 1
ATOM 663 O O . ILE A 1 79 ? -14.252 -7.317 4.171 1.00 87.75 79 ILE A O 1
ATOM 667 N N . ASN A 1 80 ? -12.421 -6.058 3.819 1.00 85.69 80 ASN A N 1
ATOM 668 C CA . ASN A 1 80 ? -12.264 -5.656 5.216 1.00 85.69 80 ASN A CA 1
ATOM 669 C C . ASN A 1 80 ? -13.525 -4.959 5.741 1.00 85.69 80 ASN A C 1
ATOM 671 O O . ASN A 1 80 ? -13.993 -5.254 6.841 1.00 85.69 80 ASN A O 1
ATOM 675 N N . TRP A 1 81 ? -14.116 -4.075 4.936 1.00 88.62 81 TRP A N 1
ATOM 676 C CA . TRP A 1 81 ? -15.349 -3.379 5.277 1.00 88.62 81 TRP A CA 1
ATOM 677 C C . TRP A 1 81 ? -16.535 -4.339 5.430 1.00 88.62 81 TRP A C 1
ATOM 679 O O . TRP A 1 81 ? -17.272 -4.235 6.409 1.00 88.62 81 TRP A O 1
ATOM 689 N N . LEU A 1 82 ? -16.708 -5.297 4.512 1.00 89.81 82 LEU A N 1
ATOM 690 C CA . LEU A 1 82 ? -17.777 -6.299 4.573 1.00 89.81 82 LEU A CA 1
ATOM 691 C C . LEU A 1 82 ? -17.648 -7.191 5.810 1.00 89.81 82 LEU A C 1
ATOM 693 O O . LEU A 1 82 ? -18.630 -7.379 6.528 1.00 89.81 82 LEU A O 1
ATOM 697 N N . VAL A 1 83 ? -16.446 -7.700 6.091 1.00 86.00 83 VAL A N 1
ATOM 698 C CA . VAL A 1 83 ? -16.207 -8.572 7.249 1.00 86.00 83 VAL A CA 1
ATOM 699 C C . VAL A 1 83 ? -16.443 -7.816 8.554 1.00 86.00 83 VAL A C 1
ATOM 701 O O . VAL A 1 83 ? -17.144 -8.311 9.438 1.00 86.00 83 VAL A O 1
ATOM 704 N N . LEU A 1 84 ? -15.938 -6.586 8.671 1.00 86.31 84 LEU A N 1
ATOM 705 C CA . LEU A 1 84 ? -16.202 -5.755 9.844 1.00 86.31 84 LEU A CA 1
ATOM 706 C C . LEU A 1 84 ? -17.677 -5.397 9.984 1.00 86.31 84 LEU A C 1
ATOM 708 O O . LEU A 1 84 ? -18.176 -5.375 11.100 1.00 86.31 84 LEU A O 1
ATOM 712 N N . LYS A 1 85 ? -18.397 -5.156 8.886 1.00 86.12 85 LYS A N 1
ATOM 713 C CA . LYS A 1 85 ? -19.842 -4.907 8.931 1.00 86.12 85 LYS A CA 1
ATOM 714 C C . LYS A 1 85 ? -20.621 -6.112 9.468 1.00 86.12 85 LYS A C 1
ATOM 716 O O . LYS A 1 85 ? -21.641 -5.924 10.123 1.00 86.12 85 LYS A O 1
ATOM 721 N N . MET A 1 86 ? -20.163 -7.332 9.183 1.00 85.31 86 MET A N 1
ATOM 722 C CA . MET A 1 86 ? -20.792 -8.562 9.677 1.00 85.31 86 MET A CA 1
ATOM 723 C C . MET A 1 86 ? -20.443 -8.862 11.140 1.00 85.31 86 MET A C 1
ATOM 725 O O . MET A 1 86 ? -21.284 -9.378 11.873 1.00 85.31 86 MET A O 1
ATOM 729 N N . LEU A 1 87 ? -19.211 -8.564 11.565 1.00 82.69 87 LEU A N 1
ATOM 730 C CA . LEU A 1 87 ? -18.657 -9.061 12.831 1.00 82.69 87 LEU A CA 1
ATOM 731 C C . LEU A 1 87 ? -18.414 -7.980 13.897 1.00 82.69 87 LEU A C 1
ATOM 733 O O . LEU A 1 87 ? -18.321 -8.305 15.082 1.00 82.69 87 LEU A O 1
ATOM 737 N N . SER A 1 88 ? -18.326 -6.705 13.514 1.00 79.19 88 SER A N 1
ATOM 738 C CA . SER A 1 88 ? -18.196 -5.570 14.432 1.00 79.19 88 SER A CA 1
ATOM 739 C C . SER A 1 88 ? -19.464 -4.718 14.454 1.00 79.19 88 SER A C 1
ATOM 741 O O . SER A 1 88 ? -20.072 -4.416 13.430 1.00 79.19 88 SER A O 1
ATOM 743 N N . ARG A 1 89 ? -19.851 -4.285 15.659 1.00 71.69 89 ARG A N 1
ATOM 744 C CA . ARG A 1 89 ? -20.975 -3.360 15.872 1.00 71.69 89 ARG A CA 1
ATOM 745 C C . ARG A 1 89 ? -20.583 -1.887 15.710 1.00 71.69 89 ARG A C 1
ATOM 747 O O . ARG A 1 89 ? -21.470 -1.054 15.577 1.00 71.69 89 ARG A O 1
ATOM 754 N N . ASN A 1 90 ? -19.284 -1.576 15.695 1.00 75.00 90 ASN A N 1
ATOM 755 C CA . ASN A 1 90 ? -18.745 -0.211 15.714 1.00 75.00 90 ASN A CA 1
ATOM 756 C C . ASN A 1 90 ? -17.875 0.069 14.477 1.00 75.00 90 ASN A C 1
ATOM 758 O O . ASN A 1 90 ? -16.749 0.551 14.589 1.00 75.00 90 ASN A O 1
ATOM 762 N N . LEU A 1 91 ? -18.388 -0.269 13.292 1.00 79.88 91 LEU A N 1
ATOM 763 C CA . LEU A 1 91 ? -17.694 -0.041 12.027 1.00 79.88 91 LEU A CA 1
ATOM 764 C C . LEU A 1 91 ? -17.513 1.459 11.755 1.00 79.88 91 LEU A C 1
ATOM 766 O O . LEU A 1 91 ? -18.492 2.189 11.591 1.00 79.88 91 LEU A O 1
ATOM 770 N N . ASP A 1 92 ? -16.261 1.880 11.592 1.00 83.38 92 ASP A N 1
ATOM 771 C CA . ASP A 1 92 ? -15.908 3.197 11.067 1.00 83.38 92 ASP A CA 1
ATOM 772 C C . ASP A 1 92 ? -15.136 3.039 9.749 1.00 83.38 92 ASP A C 1
ATOM 774 O O . ASP A 1 92 ? -13.940 2.739 9.720 1.00 83.38 92 ASP A O 1
ATOM 778 N N . GLY A 1 93 ? -15.844 3.218 8.630 1.00 81.88 93 GLY A N 1
ATOM 779 C CA . GLY A 1 93 ? -15.260 3.090 7.292 1.00 81.88 93 GLY A CA 1
ATOM 780 C C . GLY A 1 93 ? -14.202 4.153 6.984 1.00 81.88 93 GLY A C 1
ATOM 781 O O . GLY A 1 93 ? -13.266 3.879 6.235 1.00 81.88 93 GLY A O 1
ATOM 782 N N . GLN A 1 94 ? -14.301 5.343 7.588 1.00 85.38 94 GLN A N 1
ATOM 783 C CA . GLN A 1 94 ? -13.301 6.395 7.400 1.00 85.38 94 GLN A CA 1
ATOM 784 C C . GLN A 1 94 ? -12.012 6.030 8.134 1.00 85.38 94 GLN A C 1
ATOM 786 O O . GLN A 1 94 ? -10.934 6.099 7.544 1.00 85.38 94 GLN A O 1
ATOM 791 N N . ALA A 1 95 ? -12.128 5.559 9.380 1.00 84.69 95 ALA A N 1
ATOM 792 C CA . ALA A 1 95 ? -10.987 5.051 10.135 1.00 84.69 95 ALA A CA 1
ATOM 793 C C . ALA A 1 95 ? -10.328 3.854 9.431 1.00 84.69 95 ALA A C 1
ATOM 795 O O . ALA A 1 95 ? -9.103 3.802 9.349 1.00 84.69 95 ALA A O 1
ATOM 796 N N . LEU A 1 96 ? -11.117 2.934 8.858 1.00 87.94 96 LEU A N 1
ATOM 797 C CA . LEU A 1 96 ? -10.600 1.812 8.066 1.00 87.94 96 LEU A CA 1
ATOM 798 C C . LEU A 1 96 ? -9.805 2.289 6.845 1.00 87.94 96 LEU A C 1
ATOM 800 O O . LEU A 1 96 ? -8.680 1.843 6.634 1.00 87.94 96 LEU A O 1
ATOM 804 N N . PHE A 1 97 ? -10.365 3.210 6.059 1.00 88.94 97 PHE A N 1
ATOM 805 C CA . PHE A 1 97 ? -9.708 3.745 4.867 1.00 88.94 97 PHE A CA 1
ATOM 806 C C . PHE A 1 97 ? -8.376 4.426 5.204 1.00 88.94 97 PHE A C 1
ATOM 808 O O . PHE A 1 97 ? -7.356 4.183 4.549 1.00 88.94 97 PHE A O 1
ATOM 815 N N . VAL A 1 98 ? -8.379 5.260 6.247 1.00 87.62 98 VAL A N 1
ATOM 816 C CA . VAL A 1 98 ? -7.190 5.987 6.701 1.00 87.62 98 VAL A CA 1
ATOM 817 C C . VAL A 1 98 ? -6.147 5.017 7.253 1.00 87.62 98 VAL A C 1
ATOM 819 O O . VAL A 1 98 ? -4.986 5.098 6.857 1.00 87.62 98 VAL A O 1
ATOM 822 N N . ALA A 1 99 ? -6.548 4.052 8.086 1.00 88.19 99 ALA A N 1
ATOM 823 C CA . ALA A 1 99 ? -5.650 3.038 8.636 1.00 88.19 99 ALA A CA 1
ATOM 824 C C . ALA A 1 99 ? -5.001 2.181 7.540 1.00 88.19 99 ALA A C 1
ATOM 826 O O . ALA A 1 99 ? -3.793 1.963 7.573 1.00 88.19 99 ALA A O 1
ATOM 827 N N . MET A 1 100 ? -5.769 1.744 6.536 1.00 89.69 100 MET A N 1
ATOM 828 C CA . MET A 1 100 ? -5.235 0.981 5.404 1.00 89.69 100 MET A CA 1
ATOM 829 C C . MET A 1 100 ? -4.244 1.794 4.572 1.00 89.69 100 MET A C 1
ATOM 831 O O . MET A 1 100 ? -3.185 1.288 4.207 1.00 89.69 100 MET A O 1
ATOM 835 N N . SER A 1 101 ? -4.558 3.060 4.298 1.00 89.19 101 SER A N 1
ATOM 836 C CA . SER A 1 101 ? -3.675 3.938 3.525 1.00 89.19 101 SER A CA 1
ATOM 837 C C . SER A 1 101 ? -2.365 4.225 4.272 1.00 89.19 101 SER A C 1
ATOM 839 O O . SER A 1 101 ? -1.293 4.148 3.677 1.00 89.19 101 SER A O 1
ATOM 841 N N . PHE A 1 102 ? -2.430 4.475 5.586 1.00 88.44 102 PHE A N 1
ATOM 842 C CA . PHE A 1 102 ? -1.241 4.629 6.434 1.00 88.44 102 PHE A CA 1
ATOM 843 C C . PHE A 1 102 ? -0.408 3.350 6.514 1.00 88.44 102 PHE A C 1
ATOM 845 O O . PHE A 1 102 ? 0.819 3.415 6.450 1.00 88.44 102 PHE A O 1
ATOM 852 N N . ALA A 1 103 ? -1.059 2.191 6.633 1.00 88.38 103 ALA A N 1
ATOM 853 C CA . ALA A 1 103 ? -0.374 0.907 6.668 1.00 88.38 103 ALA A CA 1
ATOM 854 C C . ALA A 1 103 ? 0.432 0.656 5.391 1.00 88.38 103 ALA A C 1
ATOM 856 O O . ALA A 1 103 ? 1.570 0.199 5.475 1.00 88.38 103 ALA A O 1
ATOM 857 N N . ILE A 1 104 ? -0.119 1.006 4.224 1.00 87.31 104 ILE A N 1
ATOM 858 C CA . ILE A 1 104 ? 0.593 0.918 2.944 1.00 87.31 104 ILE A CA 1
ATOM 859 C C . ILE A 1 104 ? 1.784 1.873 2.924 1.00 87.31 104 ILE A C 1
ATOM 861 O O . ILE A 1 104 ? 2.903 1.419 2.700 1.00 87.31 104 ILE A O 1
ATOM 865 N N . LEU A 1 105 ? 1.566 3.154 3.232 1.00 87.38 105 LEU A N 1
ATOM 866 C CA . LEU A 1 105 ? 2.624 4.165 3.243 1.00 87.38 105 LEU A CA 1
ATOM 867 C C . LEU A 1 105 ? 3.812 3.751 4.123 1.00 87.38 105 LEU A C 1
ATOM 869 O O . LEU A 1 105 ? 4.954 3.764 3.668 1.00 87.38 105 LEU A O 1
ATOM 873 N N . ILE A 1 106 ? 3.544 3.375 5.376 1.00 88.75 106 ILE A N 1
ATOM 874 C CA . ILE A 1 106 ? 4.586 3.044 6.355 1.00 88.75 106 ILE A CA 1
ATOM 875 C C . ILE A 1 106 ? 5.292 1.743 5.971 1.00 88.75 106 ILE A C 1
ATOM 877 O O . ILE A 1 106 ? 6.523 1.691 5.970 1.00 88.75 106 ILE A O 1
ATOM 881 N N . ALA A 1 107 ? 4.543 0.695 5.625 1.00 86.88 107 ALA A N 1
ATOM 882 C CA . ALA A 1 107 ? 5.142 -0.592 5.294 1.00 86.88 107 ALA A CA 1
ATOM 883 C C . ALA A 1 107 ? 5.981 -0.525 4.015 1.00 86.88 107 ALA A C 1
ATOM 885 O O . ALA A 1 107 ? 7.082 -1.081 3.983 1.00 86.88 107 ALA A O 1
ATOM 886 N N . ASP A 1 108 ? 5.504 0.172 2.982 1.00 84.94 108 ASP A N 1
ATOM 887 C CA . ASP A 1 108 ? 6.250 0.331 1.736 1.00 84.94 108 ASP A CA 1
ATOM 888 C C . ASP A 1 108 ? 7.491 1.204 1.970 1.00 84.94 108 ASP A C 1
ATOM 890 O O . ASP A 1 108 ? 8.576 0.821 1.543 1.00 84.94 108 ASP A O 1
ATOM 894 N N . ALA A 1 109 ? 7.395 2.303 2.731 1.00 86.81 109 ALA A N 1
ATOM 895 C CA . ALA A 1 109 ? 8.551 3.139 3.068 1.00 86.81 109 ALA A CA 1
ATOM 896 C C . ALA A 1 109 ? 9.643 2.365 3.832 1.00 86.81 109 ALA A C 1
ATOM 898 O O . ALA A 1 109 ? 10.819 2.431 3.468 1.00 86.81 109 ALA A O 1
ATOM 899 N N . ILE A 1 110 ? 9.264 1.587 4.852 1.00 87.88 110 ILE A N 1
ATOM 900 C CA . ILE A 1 110 ? 10.210 0.750 5.606 1.00 87.88 110 ILE A CA 1
ATOM 901 C C . ILE A 1 110 ? 10.815 -0.320 4.696 1.00 87.88 110 ILE A C 1
ATOM 903 O O . ILE A 1 110 ? 12.023 -0.541 4.732 1.00 87.88 110 ILE A O 1
ATOM 907 N N . THR A 1 111 ? 10.011 -0.961 3.845 1.00 83.19 111 THR A N 1
ATOM 908 C CA . THR A 1 111 ? 10.517 -1.996 2.933 1.00 83.19 111 THR A CA 1
ATOM 909 C C . THR A 1 111 ? 11.492 -1.413 1.912 1.00 83.19 111 THR A C 1
ATOM 911 O O . THR A 1 111 ? 12.516 -2.036 1.642 1.00 83.19 111 THR A O 1
ATOM 914 N N . ILE A 1 112 ? 11.228 -0.217 1.374 1.00 82.81 112 ILE A N 1
ATOM 915 C CA . ILE A 1 112 ? 12.160 0.497 0.484 1.00 82.81 112 ILE A CA 1
ATOM 916 C C . ILE A 1 112 ? 13.486 0.729 1.200 1.00 82.81 112 ILE A C 1
ATOM 918 O O . ILE A 1 112 ? 14.539 0.450 0.634 1.00 82.81 112 ILE A O 1
ATOM 922 N N . LEU A 1 113 ? 13.438 1.200 2.447 1.00 85.12 113 LEU A N 1
ATOM 923 C CA . LEU A 1 113 ? 14.629 1.475 3.242 1.00 85.12 113 LEU A CA 1
ATOM 924 C C . LEU A 1 113 ? 15.421 0.192 3.524 1.00 85.12 113 LEU A C 1
ATOM 926 O O . LEU A 1 113 ? 16.624 0.151 3.287 1.00 85.12 113 LEU A O 1
ATOM 930 N N . VAL A 1 114 ? 14.753 -0.883 3.950 1.00 83.50 114 VAL A N 1
ATOM 931 C CA . VAL A 1 114 ? 15.387 -2.187 4.205 1.00 83.50 114 VAL A CA 1
ATOM 932 C C . VAL A 1 114 ? 15.975 -2.773 2.920 1.00 83.50 114 VAL A C 1
ATOM 934 O O . VAL A 1 114 ? 17.124 -3.205 2.909 1.00 83.50 114 VAL A O 1
ATOM 937 N N . THR A 1 115 ? 15.230 -2.748 1.816 1.00 78.81 115 THR A N 1
ATOM 938 C CA . THR A 1 115 ? 15.706 -3.258 0.519 1.00 78.81 115 THR A CA 1
ATOM 939 C C . THR A 1 115 ? 16.880 -2.428 0.003 1.00 78.81 115 THR A C 1
ATOM 941 O O . THR A 1 115 ? 17.831 -2.981 -0.541 1.00 78.81 115 THR A O 1
ATOM 944 N N . GLY A 1 116 ? 16.846 -1.108 0.200 1.00 78.75 116 GLY A N 1
ATOM 945 C CA . GLY A 1 116 ? 17.921 -0.201 -0.188 1.00 78.75 116 GLY A CA 1
ATOM 946 C C . GLY A 1 116 ? 19.199 -0.383 0.632 1.00 78.75 116 GLY A C 1
ATOM 947 O O . GLY A 1 116 ? 20.280 -0.331 0.058 1.00 78.75 116 GLY A O 1
ATOM 948 N N . LEU A 1 117 ? 19.083 -0.618 1.945 1.00 84.12 117 LEU A N 1
ATOM 949 C CA . LEU A 1 117 ? 20.231 -0.786 2.845 1.00 84.12 117 LEU A CA 1
ATOM 950 C C . LEU A 1 117 ? 20.829 -2.194 2.813 1.00 84.12 117 LEU A C 1
ATOM 952 O O . LEU A 1 117 ? 22.045 -2.343 2.890 1.00 84.12 117 LEU A O 1
ATOM 956 N N . PHE A 1 118 ? 19.987 -3.224 2.737 1.00 82.25 118 PHE A N 1
ATOM 957 C CA . PHE A 1 118 ? 20.416 -4.616 2.890 1.00 82.25 118 PHE A CA 1
ATOM 958 C C . PHE A 1 118 ? 20.419 -5.401 1.578 1.00 82.25 118 PHE A C 1
ATOM 960 O O . PHE A 1 118 ? 20.900 -6.528 1.562 1.00 82.25 118 PHE A O 1
ATOM 967 N N . HIS A 1 119 ? 19.885 -4.845 0.485 1.00 73.75 119 HIS A N 1
ATOM 968 C CA . HIS A 1 119 ? 19.743 -5.524 -0.811 1.00 73.75 119 HIS A CA 1
ATOM 969 C C . HIS A 1 119 ? 18.970 -6.857 -0.748 1.00 73.75 119 HIS A C 1
ATOM 971 O O . HIS A 1 119 ? 19.129 -7.722 -1.608 1.00 73.75 119 HIS A O 1
ATOM 977 N N . ILE A 1 120 ? 18.101 -7.025 0.254 1.00 73.94 120 ILE A N 1
ATOM 978 C CA . ILE A 1 120 ? 17.278 -8.224 0.454 1.00 73.94 120 ILE A CA 1
ATOM 979 C C . ILE A 1 120 ? 15.817 -7.878 0.171 1.00 73.94 120 ILE A C 1
ATOM 981 O O . ILE A 1 120 ? 15.302 -6.871 0.654 1.00 73.94 120 ILE A O 1
ATOM 985 N N . ASN A 1 121 ? 15.129 -8.744 -0.576 1.00 66.50 121 ASN A N 1
ATOM 986 C CA . ASN A 1 121 ? 13.681 -8.660 -0.736 1.00 66.50 121 ASN A CA 1
ATOM 987 C C . ASN A 1 121 ? 12.986 -9.248 0.487 1.00 66.50 121 ASN A C 1
ATOM 989 O O . ASN A 1 121 ? 13.225 -10.399 0.852 1.00 66.50 121 ASN A O 1
ATOM 993 N N . THR A 1 122 ? 12.098 -8.474 1.093 1.00 74.19 122 THR A N 1
ATOM 994 C CA . THR A 1 122 ? 11.421 -8.857 2.331 1.00 74.19 122 THR A CA 1
ATOM 995 C C . THR A 1 122 ? 9.898 -8.747 2.183 1.00 74.19 122 THR A C 1
ATOM 997 O O . THR A 1 122 ? 9.248 -8.041 2.948 1.00 74.19 122 THR A O 1
ATOM 1000 N N . PRO A 1 123 ? 9.275 -9.474 1.230 1.00 72.88 123 PRO A N 1
ATOM 1001 C CA . PRO A 1 123 ? 7.832 -9.372 0.986 1.00 72.88 123 PRO A CA 1
ATOM 1002 C C . PRO A 1 123 ? 7.023 -9.782 2.225 1.00 72.88 123 PRO A C 1
ATOM 1004 O O . PRO A 1 123 ? 6.008 -9.169 2.546 1.00 72.88 123 PRO A O 1
ATOM 1007 N N . THR A 1 124 ? 7.527 -10.765 2.973 1.00 78.44 124 THR A N 1
ATOM 1008 C CA . THR A 1 124 ? 6.979 -11.208 4.258 1.00 78.44 124 THR A CA 1
ATOM 1009 C C . THR A 1 124 ? 7.061 -10.116 5.327 1.00 78.44 124 THR A C 1
ATOM 1011 O O . THR A 1 124 ? 6.137 -9.967 6.121 1.00 78.44 124 THR A O 1
ATOM 1014 N N . LEU A 1 125 ? 8.133 -9.314 5.335 1.00 79.00 125 LEU A N 1
ATOM 1015 C CA . LEU A 1 125 ? 8.267 -8.172 6.243 1.00 79.00 125 LEU A CA 1
ATOM 1016 C C . LEU A 1 125 ? 7.267 -7.076 5.876 1.00 79.00 125 LEU A C 1
ATOM 1018 O O . LEU A 1 125 ? 6.592 -6.556 6.758 1.00 79.00 125 LEU A O 1
ATOM 1022 N N . THR A 1 126 ? 7.123 -6.758 4.586 1.00 80.88 126 THR A N 1
ATOM 1023 C CA . THR A 1 126 ? 6.130 -5.785 4.109 1.00 80.88 126 THR A CA 1
ATOM 1024 C C . THR A 1 126 ? 4.721 -6.198 4.514 1.00 80.88 126 THR A C 1
ATOM 1026 O O . THR A 1 126 ? 3.969 -5.386 5.046 1.00 80.88 126 THR A O 1
ATOM 1029 N N . ALA A 1 127 ? 4.372 -7.469 4.307 1.00 80.06 127 ALA A N 1
ATOM 1030 C CA . ALA A 1 127 ? 3.102 -8.046 4.730 1.00 80.06 127 ALA A CA 1
ATOM 1031 C C . ALA A 1 127 ? 2.902 -7.937 6.251 1.00 80.06 127 ALA A C 1
ATOM 1033 O O . ALA A 1 127 ? 1.871 -7.433 6.695 1.00 80.06 127 ALA A O 1
ATOM 1034 N N . ALA A 1 128 ? 3.901 -8.336 7.050 1.00 82.44 128 ALA A N 1
ATOM 1035 C CA . ALA A 1 128 ? 3.849 -8.251 8.513 1.00 82.44 128 ALA A CA 1
ATOM 1036 C C . ALA A 1 128 ? 3.611 -6.812 8.983 1.00 82.44 128 ALA A C 1
ATOM 1038 O O . ALA A 1 128 ? 2.754 -6.560 9.828 1.00 82.44 128 ALA A O 1
ATOM 1039 N N . LEU A 1 129 ? 4.345 -5.860 8.405 1.00 85.81 129 LEU A N 1
ATOM 1040 C CA . LEU A 1 129 ? 4.221 -4.443 8.726 1.00 85.81 129 LEU A CA 1
ATOM 1041 C C . LEU A 1 129 ? 2.841 -3.903 8.352 1.00 85.81 129 LEU A C 1
ATOM 1043 O O . LEU A 1 129 ? 2.241 -3.205 9.165 1.00 85.81 129 LEU A O 1
ATOM 1047 N N . LYS A 1 130 ? 2.300 -4.261 7.179 1.00 85.31 130 LYS A N 1
ATOM 1048 C CA . LYS A 1 130 ? 0.943 -3.854 6.774 1.00 85.31 130 LYS A CA 1
ATOM 1049 C C . LYS A 1 130 ? -0.095 -4.331 7.783 1.00 85.31 130 LYS A C 1
ATOM 1051 O O . LYS A 1 130 ? -0.916 -3.529 8.214 1.00 85.31 130 LYS A O 1
ATOM 1056 N N . VAL A 1 131 ? -0.020 -5.589 8.215 1.00 86.31 131 VAL A N 1
ATOM 1057 C CA . VAL A 1 131 ? -0.918 -6.151 9.238 1.00 86.31 131 VAL A CA 1
ATOM 1058 C C . VAL A 1 131 ? -0.782 -5.411 10.571 1.00 86.31 131 VAL A C 1
ATOM 1060 O O . VAL A 1 131 ? -1.789 -4.990 11.144 1.00 86.31 131 VAL A O 1
ATOM 1063 N N . LEU A 1 132 ? 0.447 -5.247 11.071 1.00 86.69 132 LEU A N 1
ATOM 10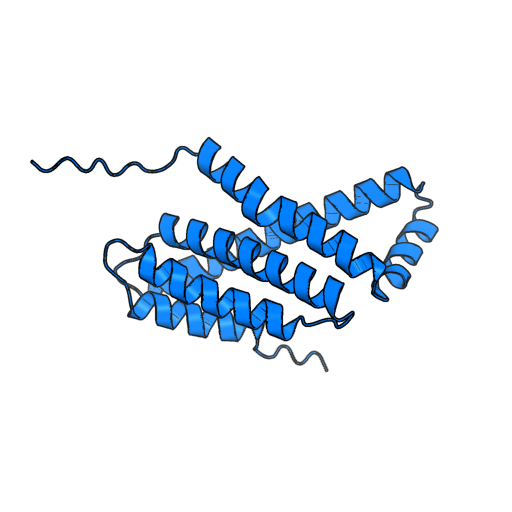64 C CA . LEU A 1 132 ? 0.710 -4.618 12.368 1.00 86.69 132 LEU A CA 1
ATOM 1065 C C . LEU A 1 132 ? 0.236 -3.164 12.392 1.00 86.69 132 LEU A C 1
ATOM 1067 O O . LEU A 1 132 ? -0.513 -2.773 13.287 1.00 86.69 132 LEU A O 1
ATOM 1071 N N . VAL A 1 133 ? 0.633 -2.382 11.385 1.00 87.69 133 VAL A N 1
ATOM 1072 C CA . VAL A 1 133 ? 0.278 -0.965 11.285 1.00 87.69 133 VAL A CA 1
ATOM 1073 C C . VAL A 1 133 ? -1.225 -0.809 11.079 1.00 87.69 133 VAL A C 1
ATOM 1075 O O . VAL A 1 133 ? -1.831 0.004 11.764 1.00 87.69 133 VAL A O 1
ATOM 1078 N N . LEU A 1 134 ? -1.859 -1.619 10.225 1.00 87.94 134 LEU A N 1
ATOM 1079 C CA . LEU A 1 134 ? -3.311 -1.577 10.022 1.00 87.94 134 LEU A CA 1
ATOM 1080 C C . LEU A 1 134 ? -4.074 -1.852 11.321 1.00 87.94 134 LEU A C 1
ATOM 1082 O O . LEU A 1 134 ? -4.984 -1.102 11.672 1.00 87.94 134 LEU A O 1
ATOM 1086 N N . THR A 1 135 ? -3.685 -2.902 12.043 1.00 84.50 135 THR A N 1
ATOM 1087 C CA . THR A 1 135 ? -4.328 -3.299 13.302 1.00 84.50 135 THR A CA 1
ATOM 1088 C C . THR A 1 135 ? -4.203 -2.195 14.349 1.00 84.50 135 THR A C 1
ATOM 1090 O O . THR A 1 135 ? -5.193 -1.826 14.984 1.00 84.50 135 THR A O 1
ATOM 1093 N N . PHE A 1 136 ? -3.000 -1.633 14.500 1.00 85.25 136 PHE A N 1
ATOM 1094 C CA . PHE A 1 136 ? -2.734 -0.561 15.454 1.00 85.25 136 PHE A CA 1
ATOM 1095 C C . PHE A 1 136 ? -3.459 0.734 15.071 1.00 85.25 136 PHE A C 1
ATOM 1097 O O . PHE A 1 136 ? -4.208 1.281 15.877 1.00 85.25 136 PHE A O 1
ATOM 1104 N N . CYS A 1 137 ? -3.313 1.188 13.824 1.00 85.56 137 CYS A N 1
ATOM 1105 C CA . CYS A 1 137 ? -3.959 2.400 13.328 1.00 85.56 137 CYS A CA 1
ATOM 1106 C C . CYS A 1 137 ? -5.483 2.313 13.431 1.00 85.56 137 CYS A C 1
ATOM 1108 O O . CYS A 1 137 ? -6.106 3.272 13.870 1.00 85.56 137 CYS A O 1
ATOM 1110 N N . TYR A 1 138 ? -6.100 1.178 13.091 1.00 83.69 138 TYR A N 1
ATOM 1111 C CA . TYR A 1 138 ? -7.551 1.029 13.221 1.00 83.69 138 TYR A CA 1
ATOM 1112 C C . TYR A 1 138 ? -8.006 1.064 14.688 1.00 83.69 138 TYR A C 1
ATOM 1114 O O . TYR A 1 138 ? -8.983 1.741 15.023 1.00 83.69 138 TYR A O 1
ATOM 1122 N N . ALA A 1 139 ? -7.277 0.398 15.590 1.00 82.25 139 ALA A N 1
ATOM 1123 C CA . ALA A 1 139 ? -7.563 0.461 17.023 1.00 82.25 139 ALA A CA 1
ATOM 1124 C C . ALA A 1 139 ? -7.455 1.893 17.579 1.00 82.25 139 ALA A C 1
ATOM 1126 O O . ALA A 1 139 ? -8.252 2.274 18.434 1.00 82.25 139 ALA A O 1
ATOM 1127 N N . SER A 1 140 ? -6.497 2.687 17.086 1.00 79.75 140 SER A N 1
ATOM 1128 C CA . SER A 1 140 ? -6.282 4.075 17.513 1.00 79.75 140 SER A CA 1
ATOM 1129 C C . SER A 1 140 ? -7.241 5.081 16.872 1.00 79.75 140 SER A C 1
ATOM 1131 O O . SER A 1 140 ? -7.637 6.037 17.532 1.00 79.75 140 SER A O 1
ATOM 1133 N N . PHE A 1 141 ? -7.610 4.899 15.601 1.00 76.75 141 PHE A N 1
ATOM 1134 C CA . PHE A 1 141 ? -8.450 5.846 14.857 1.00 76.75 141 PHE A CA 1
ATOM 1135 C C . PHE A 1 141 ? -9.948 5.632 15.069 1.00 76.75 141 PHE A C 1
ATOM 1137 O O . PHE A 1 141 ? -10.738 6.531 14.787 1.00 76.75 141 PHE A O 1
ATOM 1144 N N . THR A 1 142 ? -10.369 4.473 15.577 1.00 76.38 142 THR A N 1
ATOM 1145 C CA . THR A 1 142 ? -11.782 4.249 15.897 1.00 76.38 142 THR A CA 1
ATOM 1146 C C . THR A 1 142 ? -12.193 5.034 17.142 1.00 76.38 142 THR A C 1
ATOM 1148 O O . THR A 1 142 ? -11.657 4.843 18.232 1.00 76.38 142 THR A O 1
ATOM 1151 N N . LYS A 1 143 ? -13.233 5.867 17.006 1.00 60.12 143 LYS A N 1
ATOM 1152 C CA . LYS A 1 143 ? -13.806 6.682 18.097 1.00 60.12 143 LYS A CA 1
ATOM 1153 C C . LYS A 1 143 ? -14.169 5.872 19.354 1.00 60.12 143 LYS A C 1
ATOM 1155 O O . LYS A 1 143 ? -14.151 6.407 20.456 1.00 60.12 143 LYS A O 1
ATOM 1160 N N . TYR A 1 144 ? -14.496 4.590 19.185 1.00 60.19 144 TYR A N 1
ATOM 1161 C CA . TYR A 1 144 ? -14.930 3.685 20.254 1.00 60.19 144 TYR A CA 1
ATOM 1162 C C . TYR A 1 144 ? -13.853 2.689 20.711 1.00 60.19 144 TYR A C 1
ATOM 1164 O O . TYR A 1 144 ? -14.177 1.791 21.485 1.00 60.19 144 TYR A O 1
ATOM 1172 N N . GLN A 1 145 ? -12.605 2.817 20.233 1.00 67.06 145 GLN A N 1
ATOM 1173 C CA . GLN A 1 145 ? -11.519 1.858 20.480 1.00 67.06 145 GLN A CA 1
ATOM 1174 C C . GLN A 1 145 ? -11.976 0.411 20.243 1.00 67.06 145 GLN A C 1
ATOM 1176 O O . GLN A 1 145 ? -11.993 -0.420 21.157 1.00 67.06 145 GLN A O 1
ATOM 1181 N N . ASP A 1 146 ? -12.405 0.107 19.015 1.00 70.38 146 ASP A N 1
ATOM 1182 C CA . ASP A 1 146 ? -12.959 -1.203 18.668 1.00 70.38 146 ASP A CA 1
ATOM 1183 C C . ASP A 1 146 ? -11.867 -2.287 18.633 1.00 70.38 146 ASP A C 1
ATOM 1185 O O . ASP A 1 146 ? -11.344 -2.665 17.583 1.00 70.38 146 ASP A O 1
ATOM 1189 N N . LYS A 1 147 ? -11.531 -2.818 19.814 1.00 76.31 147 LYS A N 1
ATOM 1190 C CA . LYS A 1 147 ? -10.531 -3.883 19.994 1.00 76.31 147 LYS A CA 1
ATOM 1191 C C . LYS A 1 147 ? -10.918 -5.169 19.261 1.00 76.31 147 LYS A C 1
ATOM 1193 O O . LYS A 1 147 ? -10.038 -5.894 18.802 1.00 76.31 147 LYS A O 1
ATOM 1198 N N . ARG A 1 148 ? -12.222 -5.458 19.146 1.00 77.25 148 ARG A N 1
ATOM 1199 C CA . ARG A 1 148 ? -12.721 -6.649 18.441 1.00 77.25 148 ARG A CA 1
ATOM 1200 C C . ARG A 1 148 ? -12.547 -6.486 16.936 1.00 77.25 148 ARG A C 1
ATOM 1202 O O . ARG A 1 148 ? -11.974 -7.371 16.316 1.00 77.25 148 ARG A O 1
ATOM 1209 N N . GLY A 1 149 ? -12.954 -5.350 16.371 1.00 77.25 149 GLY A N 1
ATOM 1210 C CA . GLY A 1 149 ? -12.736 -5.037 14.958 1.00 77.25 149 GLY A CA 1
ATOM 1211 C C . GLY A 1 149 ? -11.257 -4.980 14.584 1.00 77.25 149 GLY A C 1
ATOM 1212 O O . GLY A 1 149 ? -10.875 -5.536 13.561 1.00 77.25 149 GLY A O 1
ATOM 1213 N N . ALA A 1 150 ? -10.403 -4.408 15.439 1.00 79.31 150 ALA A N 1
ATOM 1214 C CA . ALA A 1 150 ? -8.955 -4.425 15.232 1.00 79.31 150 ALA A CA 1
ATOM 1215 C C . ALA A 1 150 ? -8.393 -5.856 15.209 1.00 79.31 150 ALA A C 1
ATOM 1217 O O . ALA A 1 150 ? -7.630 -6.202 14.313 1.00 79.31 150 ALA A O 1
ATOM 1218 N N . CYS A 1 151 ? -8.809 -6.716 16.145 1.00 80.62 151 CYS A N 1
ATOM 1219 C CA . CYS A 1 151 ? -8.399 -8.121 16.161 1.00 80.62 151 CYS A CA 1
ATOM 1220 C C . CYS A 1 151 ? -8.883 -8.875 14.910 1.00 80.62 151 CYS A C 1
ATOM 1222 O O . CYS A 1 151 ? -8.095 -9.581 14.285 1.00 80.62 151 CYS A O 1
ATOM 1224 N N . ILE A 1 152 ? -10.137 -8.663 14.494 1.00 81.50 152 ILE A N 1
ATOM 1225 C CA . ILE A 1 152 ? -10.702 -9.238 13.264 1.00 81.50 152 ILE A CA 1
ATOM 1226 C C . ILE A 1 152 ? -9.910 -8.774 12.039 1.00 81.50 152 ILE A C 1
ATOM 1228 O O . ILE A 1 152 ? -9.566 -9.599 11.202 1.00 81.50 152 ILE A O 1
ATOM 1232 N N . LEU A 1 153 ? -9.579 -7.484 11.944 1.00 82.69 153 LEU A N 1
ATOM 1233 C CA . LEU A 1 153 ? -8.753 -6.941 10.865 1.00 82.69 153 LEU A CA 1
ATOM 1234 C C . LEU A 1 153 ? -7.352 -7.529 10.858 1.00 82.69 153 LEU A C 1
ATOM 1236 O O . LEU A 1 153 ? -6.853 -7.851 9.787 1.00 82.69 153 LEU A O 1
ATOM 1240 N N . GLY A 1 154 ? -6.726 -7.668 12.025 1.00 81.31 154 GLY A N 1
ATOM 1241 C CA . GLY A 1 154 ? -5.410 -8.278 12.153 1.00 81.31 154 GLY A CA 1
ATOM 1242 C C . GLY A 1 154 ? -5.421 -9.715 11.650 1.00 81.31 154 GLY A C 1
ATOM 1243 O O . GLY A 1 154 ? -4.620 -10.060 10.790 1.00 81.31 154 GLY A O 1
ATOM 1244 N N . VAL A 1 155 ? -6.381 -10.528 12.101 1.00 81.00 155 VAL A N 1
ATOM 1245 C CA . VAL A 1 155 ? -6.534 -11.921 11.652 1.00 81.00 155 VAL A CA 1
ATOM 1246 C C . VAL A 1 155 ? -6.874 -11.990 10.165 1.00 81.00 155 VAL A C 1
ATOM 1248 O O . VAL A 1 155 ? -6.218 -12.710 9.429 1.00 81.00 155 VAL A O 1
ATOM 1251 N N . LEU A 1 156 ? -7.840 -11.209 9.685 1.00 80.94 156 LEU A N 1
ATOM 1252 C CA . LEU A 1 156 ? -8.225 -11.194 8.274 1.00 80.94 156 LEU A CA 1
ATOM 1253 C C . LEU A 1 156 ? -7.075 -10.732 7.376 1.00 80.94 156 LEU A C 1
ATOM 1255 O O . LEU A 1 156 ? -6.857 -11.299 6.314 1.00 80.94 156 LEU A O 1
ATOM 1259 N N . SER A 1 157 ? -6.312 -9.733 7.809 1.00 78.19 157 SER A N 1
ATOM 1260 C CA . SER A 1 157 ? -5.156 -9.246 7.062 1.00 78.19 157 SER A CA 1
ATOM 1261 C C . SER A 1 157 ? -4.004 -10.240 7.112 1.00 78.19 157 SER A C 1
ATOM 1263 O O . SER A 1 157 ? -3.313 -10.369 6.108 1.00 78.19 157 SER A O 1
ATOM 1265 N N . LEU A 1 158 ? -3.823 -10.971 8.221 1.00 77.06 158 LEU A N 1
ATOM 1266 C CA . LEU A 1 158 ? -2.924 -12.123 8.276 1.00 77.06 158 LEU A CA 1
ATOM 1267 C C . LEU A 1 158 ? -3.368 -13.187 7.278 1.00 77.06 158 LEU A C 1
ATOM 1269 O O . LEU A 1 158 ? -2.541 -13.636 6.513 1.00 77.06 158 LEU A O 1
ATOM 1273 N N . LEU A 1 159 ? -4.651 -13.526 7.183 1.00 73.06 159 LEU A N 1
ATOM 1274 C CA . LEU A 1 159 ? -5.118 -14.483 6.177 1.00 73.06 159 LEU A CA 1
ATOM 1275 C C . LEU A 1 159 ? -4.885 -13.938 4.751 1.00 73.06 159 LEU A C 1
ATOM 1277 O O . LEU A 1 159 ? -4.287 -14.590 3.912 1.00 73.06 159 LEU A O 1
ATOM 1281 N N . ILE A 1 160 ? -5.239 -12.688 4.466 1.00 71.88 160 ILE A N 1
ATOM 1282 C CA . ILE A 1 160 ? -5.061 -12.115 3.120 1.00 71.88 160 ILE A CA 1
ATOM 1283 C C . ILE A 1 160 ? -3.577 -12.015 2.715 1.00 71.88 160 ILE A C 1
ATOM 1285 O O . ILE A 1 160 ? -3.256 -12.164 1.538 1.00 71.88 160 ILE A O 1
ATOM 1289 N N . HIS A 1 161 ? -2.674 -11.734 3.662 1.00 69.00 161 HIS A N 1
ATOM 1290 C CA . HIS A 1 161 ? -1.255 -11.497 3.371 1.00 69.00 161 HIS A CA 1
ATOM 1291 C C . HIS A 1 161 ? -0.338 -12.701 3.656 1.00 69.00 161 HIS A C 1
ATOM 1293 O O . HIS A 1 161 ? 0.751 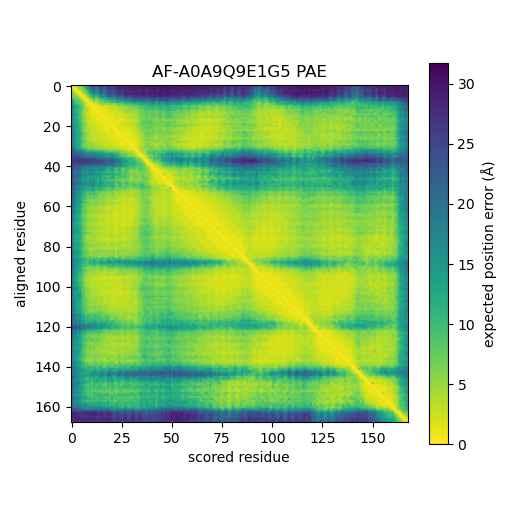-12.758 3.086 1.00 69.00 161 HIS A O 1
ATOM 1299 N N . PHE A 1 162 ? -0.740 -13.627 4.532 1.00 61.22 162 PHE A N 1
ATOM 1300 C CA . PHE A 1 162 ? 0.037 -14.788 4.994 1.00 61.22 162 PHE A CA 1
ATOM 1301 C C . PHE A 1 162 ? -0.631 -16.150 4.740 1.00 61.22 162 PHE A C 1
ATOM 1303 O O . PHE A 1 162 ? 0.105 -17.137 4.731 1.00 61.22 162 PHE A O 1
ATOM 1310 N N . ASP A 1 163 ? -1.942 -16.243 4.467 1.00 49.03 163 ASP A N 1
ATOM 1311 C CA . ASP A 1 163 ? -2.523 -17.483 3.929 1.00 49.03 163 ASP A CA 1
ATOM 1312 C C . ASP A 1 163 ? -2.249 -17.556 2.415 1.00 49.03 163 ASP A C 1
ATOM 1314 O O . ASP A 1 163 ? -2.566 -16.670 1.626 1.00 49.03 163 ASP A O 1
ATOM 1318 N N . LEU A 1 164 ? -1.506 -18.571 1.976 1.00 45.16 164 LEU A N 1
ATOM 1319 C CA . LEU A 1 164 ? -2.063 -19.901 1.702 1.00 45.16 164 LEU A CA 1
ATOM 1320 C C . LEU A 1 164 ? -3.039 -19.927 0.506 1.00 45.16 164 LEU A C 1
ATOM 1322 O O . LEU A 1 164 ? -3.972 -20.721 0.458 1.00 45.16 164 LEU A O 1
ATOM 1326 N N . LEU A 1 16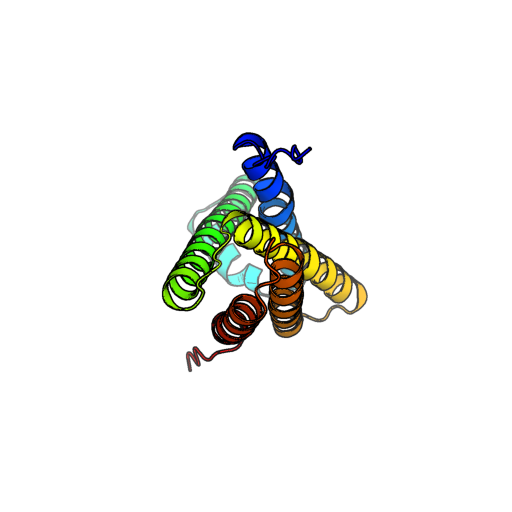5 ? -2.709 -19.193 -0.558 1.00 35.12 165 LEU A N 1
ATOM 1327 C CA . LEU A 1 165 ? -2.654 -19.821 -1.882 1.00 35.12 165 LEU A CA 1
ATOM 1328 C C . LEU A 1 165 ? -1.276 -20.484 -2.029 1.00 35.12 165 LEU A C 1
ATOM 1330 O O . LEU A 1 165 ? -0.360 -19.869 -2.582 1.00 35.12 165 LEU A O 1
ATOM 1334 N N . PRO A 1 166 ? -1.075 -21.734 -1.564 1.00 32.38 166 PRO A N 1
ATOM 1335 C CA . PRO A 1 166 ? -0.082 -22.567 -2.202 1.00 32.38 166 PRO A CA 1
ATOM 1336 C C . PRO A 1 166 ? -0.623 -22.841 -3.608 1.00 32.38 166 PRO A C 1
ATOM 1338 O O . PRO A 1 166 ? -1.269 -23.856 -3.854 1.00 32.38 166 PRO A O 1
ATOM 1341 N N . LEU A 1 167 ? -0.376 -21.933 -4.551 1.00 30.06 167 LEU A N 1
ATOM 1342 C CA . LEU A 1 167 ? -0.238 -22.354 -5.938 1.00 30.06 167 LEU A CA 1
ATOM 1343 C C . LEU A 1 167 ? 1.091 -23.108 -5.992 1.00 30.06 167 LEU A C 1
ATOM 1345 O O . LEU A 1 167 ? 2.146 -22.536 -6.263 1.00 30.06 167 LEU A O 1
ATOM 1349 N N . LYS A 1 168 ? 1.017 -24.374 -5.566 1.00 30.56 168 LYS A N 1
ATOM 1350 C CA . LYS A 1 168 ? 1.865 -25.426 -6.115 1.00 30.56 168 LYS A CA 1
ATOM 1351 C C . LYS A 1 168 ? 1.716 -25.433 -7.631 1.00 30.56 168 LYS A C 1
ATOM 1353 O O . LYS A 1 168 ? 0.573 -25.217 -8.096 1.00 30.56 168 LYS A O 1
#